Protein AF-A0A7J4PVB0-F1 (afdb_monomer_lite)

Radius of gyration: 16.2 Å; chains: 1; bounding box: 42×32×47 Å

Structure (mmCIF, N/CA/C/O backbone):
data_AF-A0A7J4PVB0-F1
#
_entry.id   AF-A0A7J4PVB0-F1
#
loop_
_atom_site.group_PDB
_atom_site.id
_atom_site.type_symbol
_atom_site.label_atom_id
_atom_site.label_alt_id
_atom_site.label_comp_id
_atom_site.label_asym_id
_atom_site.label_entity_id
_atom_site.label_seq_id
_atom_site.pdbx_PDB_ins_code
_atom_site.Cartn_x
_atom_site.Cartn_y
_atom_site.Cartn_z
_atom_site.occupancy
_atom_site.B_iso_or_equiv
_atom_site.auth_seq_id
_atom_site.auth_comp_id
_atom_site.auth_asym_id
_atom_site.auth_atom_id
_atom_site.pdbx_PDB_model_num
ATOM 1 N N . MET A 1 1 ? -15.841 11.878 -4.907 1.00 62.25 1 MET A N 1
ATOM 2 C CA . MET A 1 1 ? -14.958 11.720 -3.737 1.00 62.25 1 MET A CA 1
ATOM 3 C C . MET A 1 1 ? -14.569 10.262 -3.691 1.00 62.25 1 MET A C 1
ATOM 5 O O . MET A 1 1 ? -15.439 9.433 -3.449 1.00 62.25 1 MET A O 1
ATOM 9 N N . THR A 1 2 ? -13.326 9.951 -4.036 1.00 77.19 2 THR A N 1
ATOM 10 C CA . THR A 1 2 ? -12.845 8.567 -4.134 1.00 77.19 2 THR A CA 1
ATOM 11 C C . THR A 1 2 ? -11.768 8.375 -3.082 1.00 77.19 2 THR A C 1
ATOM 13 O O . THR A 1 2 ? -10.875 9.213 -2.962 1.00 77.19 2 THR A O 1
ATOM 16 N N . ASN A 1 3 ? -11.880 7.314 -2.290 1.00 85.62 3 ASN A N 1
ATOM 17 C CA . ASN A 1 3 ? -10.867 6.947 -1.311 1.00 85.62 3 ASN A CA 1
ATOM 18 C C . ASN A 1 3 ? -10.150 5.717 -1.852 1.00 85.62 3 ASN A C 1
ATOM 20 O O . ASN A 1 3 ? -10.807 4.707 -2.092 1.00 85.62 3 ASN A O 1
ATOM 24 N N . THR A 1 4 ? -8.841 5.821 -2.038 1.00 89.69 4 THR A N 1
ATOM 25 C CA . THR A 1 4 ? -8.012 4.727 -2.545 1.00 89.69 4 THR A CA 1
ATOM 26 C C . THR A 1 4 ? -6.921 4.434 -1.535 1.00 89.69 4 THR A C 1
ATOM 28 O O . THR A 1 4 ? -6.236 5.345 -1.058 1.00 89.69 4 THR A O 1
ATOM 31 N N . ILE A 1 5 ? -6.749 3.156 -1.227 1.00 93.25 5 ILE A N 1
ATOM 32 C CA . ILE A 1 5 ? -5.693 2.666 -0.352 1.00 93.25 5 ILE A CA 1
ATOM 33 C C . ILE A 1 5 ? -4.642 2.001 -1.222 1.00 93.25 5 ILE A C 1
ATOM 35 O O . ILE A 1 5 ? -4.949 1.137 -2.040 1.00 93.25 5 ILE A O 1
ATOM 39 N N . ILE A 1 6 ? -3.388 2.394 -1.058 1.00 95.62 6 ILE A N 1
ATOM 40 C CA . ILE A 1 6 ? -2.275 1.824 -1.818 1.00 95.62 6 ILE A CA 1
ATOM 41 C C . ILE A 1 6 ? -1.205 1.293 -0.877 1.00 95.62 6 ILE A C 1
ATOM 43 O O . ILE A 1 6 ? -0.958 1.875 0.175 1.00 95.62 6 ILE A O 1
ATOM 47 N N . ALA A 1 7 ? -0.560 0.196 -1.255 1.00 97.62 7 ALA A N 1
ATOM 48 C CA . ALA A 1 7 ? 0.589 -0.325 -0.528 1.00 97.62 7 ALA A CA 1
ATOM 49 C C . ALA A 1 7 ? 1.880 0.201 -1.154 1.00 97.62 7 ALA A C 1
ATOM 51 O O . ALA A 1 7 ? 2.020 0.159 -2.375 1.00 97.62 7 ALA A O 1
ATOM 52 N N . ILE A 1 8 ? 2.820 0.639 -0.318 1.00 97.56 8 ILE A N 1
ATOM 53 C CA . ILE A 1 8 ? 4.195 0.971 -0.705 1.00 97.56 8 ILE A CA 1
ATOM 54 C C . ILE A 1 8 ? 5.104 0.045 0.101 1.00 97.56 8 ILE A C 1
ATOM 56 O O . ILE A 1 8 ? 5.332 0.292 1.282 1.00 97.56 8 ILE A O 1
ATOM 60 N N . PRO A 1 9 ? 5.549 -1.079 -0.479 1.00 97.06 9 PRO A N 1
ATOM 61 C C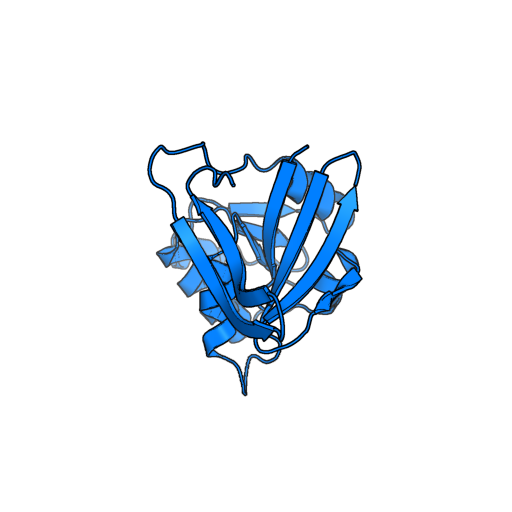A . PRO A 1 9 ? 6.156 -2.151 0.301 1.00 97.06 9 PRO A CA 1
ATOM 62 C C . PRO A 1 9 ? 7.484 -1.816 0.988 1.00 97.06 9 PRO A C 1
ATOM 64 O O . PRO A 1 9 ? 7.722 -2.333 2.075 1.00 97.06 9 PRO A O 1
ATOM 67 N N . PHE A 1 10 ? 8.354 -1.008 0.366 1.00 96.06 10 PHE A N 1
ATOM 68 C CA . PHE A 1 10 ? 9.742 -0.865 0.835 1.00 96.06 10 PHE A CA 1
ATOM 69 C C . PHE A 1 10 ? 10.469 0.441 0.454 1.00 96.06 10 PHE A C 1
ATOM 71 O O . PHE A 1 10 ? 11.673 0.527 0.669 1.00 96.06 10 PHE A O 1
ATOM 78 N N . ASP A 1 11 ? 9.795 1.457 -0.098 1.00 96.19 11 ASP A N 1
ATOM 79 C CA . ASP A 1 11 ? 10.432 2.737 -0.472 1.00 96.19 11 ASP A CA 1
ATOM 80 C C . ASP A 1 11 ? 9.804 3.899 0.317 1.00 96.19 11 ASP A C 1
ATOM 82 O O . ASP A 1 11 ? 8.703 4.356 -0.002 1.00 96.19 11 ASP A O 1
ATOM 86 N N . GLU A 1 12 ? 10.489 4.344 1.377 1.00 95.56 12 GLU A N 1
ATOM 87 C CA . GLU A 1 12 ? 10.010 5.427 2.252 1.00 95.56 12 GLU A CA 1
ATOM 88 C C . GLU A 1 12 ? 10.001 6.782 1.534 1.00 95.56 12 GLU A C 1
ATOM 90 O O . GLU A 1 12 ? 9.043 7.539 1.683 1.00 95.56 12 GLU A O 1
ATOM 95 N N . GLU A 1 13 ? 10.992 7.062 0.682 1.00 96.00 13 GLU A N 1
ATOM 96 C CA . GLU A 1 13 ? 11.031 8.302 -0.105 1.00 96.00 13 GLU A CA 1
ATOM 97 C C . GLU A 1 13 ? 9.822 8.389 -1.042 1.00 96.00 13 GLU A C 1
ATOM 99 O O . GLU A 1 13 ? 9.211 9.448 -1.204 1.00 96.00 13 GLU A O 1
ATOM 104 N N . LEU A 1 14 ? 9.438 7.261 -1.647 1.00 95.75 14 LEU A N 1
ATOM 105 C CA . LEU A 1 14 ? 8.247 7.180 -2.486 1.00 95.75 14 LEU A CA 1
ATOM 106 C C . LEU A 1 14 ? 6.966 7.412 -1.675 1.00 95.75 14 LEU A C 1
ATOM 108 O O . LEU A 1 14 ? 6.039 8.071 -2.153 1.00 95.75 14 LEU A O 1
ATOM 112 N N . ALA A 1 15 ? 6.910 6.902 -0.444 1.00 96.25 15 ALA A N 1
ATOM 113 C CA . ALA A 1 15 ? 5.785 7.119 0.459 1.00 96.25 15 ALA A CA 1
ATOM 114 C C . ALA A 1 15 ? 5.649 8.586 0.891 1.00 96.25 15 ALA A C 1
ATOM 116 O O . ALA A 1 15 ? 4.545 9.139 0.837 1.00 96.25 15 ALA A O 1
ATOM 117 N N . GLU A 1 16 ? 6.761 9.237 1.229 1.00 96.44 16 GLU A N 1
ATOM 118 C CA . GLU A 1 16 ? 6.818 10.666 1.553 1.00 96.44 16 GLU A CA 1
ATOM 119 C C . GLU A 1 16 ? 6.465 11.555 0.357 1.00 96.44 16 GLU A C 1
ATOM 121 O O . GLU A 1 16 ? 5.767 12.562 0.510 1.00 96.44 16 GLU A O 1
ATOM 126 N N . PHE A 1 17 ? 6.886 11.167 -0.850 1.00 94.81 17 PHE A N 1
ATOM 127 C CA . PHE A 1 17 ? 6.492 11.841 -2.086 1.00 94.81 17 PHE A CA 1
ATOM 128 C C . PHE A 1 17 ? 4.974 11.772 -2.315 1.00 94.81 17 PHE A C 1
ATOM 130 O O . PHE A 1 17 ? 4.333 12.759 -2.700 1.00 94.81 17 PHE A O 1
ATOM 137 N N . ILE A 1 18 ? 4.376 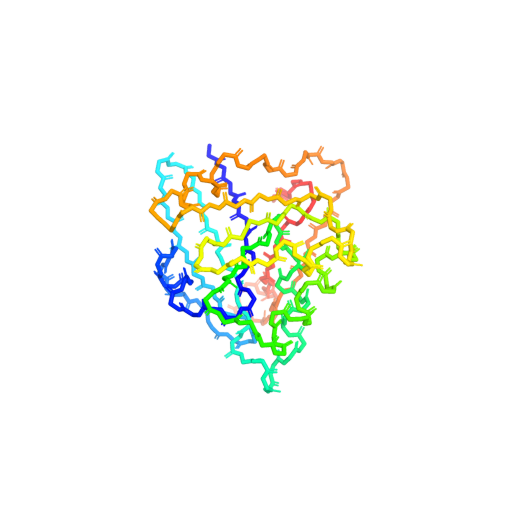10.606 -2.058 1.00 94.00 18 ILE A N 1
ATOM 138 C CA . ILE A 1 18 ? 2.946 10.376 -2.264 1.00 94.00 18 ILE A CA 1
ATOM 139 C C . ILE A 1 18 ? 2.102 11.132 -1.242 1.00 94.00 18 ILE A C 1
ATOM 141 O O . ILE A 1 18 ? 1.074 11.696 -1.622 1.00 94.00 18 ILE A O 1
ATOM 145 N N . GLY A 1 19 ? 2.487 11.172 0.033 1.00 95.06 19 GLY A N 1
ATOM 146 C CA . GLY A 1 19 ? 1.651 11.767 1.072 1.00 95.06 19 GLY A CA 1
ATOM 147 C C . GLY A 1 19 ? 2.392 12.162 2.339 1.00 95.06 19 GLY A C 1
ATOM 148 O O . GLY A 1 19 ? 3.545 11.822 2.566 1.00 95.06 19 GLY A O 1
ATOM 149 N N . LYS A 1 20 ? 1.694 12.887 3.216 1.00 96.94 20 LYS A N 1
ATOM 150 C CA . LYS A 1 20 ? 2.254 13.291 4.509 1.00 96.94 20 LYS A CA 1
ATOM 151 C C . LYS A 1 20 ? 2.205 12.125 5.488 1.00 96.94 20 LYS A C 1
ATOM 153 O O . LYS A 1 20 ? 1.127 11.555 5.689 1.00 96.94 20 LYS A O 1
ATOM 158 N N . LYS A 1 21 ? 3.341 11.833 6.129 1.00 97.06 21 LYS A N 1
ATOM 159 C CA . LYS A 1 21 ? 3.444 10.846 7.210 1.00 97.06 21 LYS A CA 1
ATOM 160 C C . LYS A 1 21 ? 2.418 11.158 8.306 1.00 97.06 21 LYS A C 1
ATOM 162 O O . LYS A 1 21 ? 2.269 12.300 8.740 1.00 97.06 21 LYS A O 1
ATOM 167 N N . GLY A 1 22 ? 1.654 10.143 8.680 1.00 93.19 22 GLY A N 1
ATOM 168 C CA . GLY A 1 22 ? 0.574 10.192 9.655 1.00 93.19 22 GLY A CA 1
ATOM 169 C C . GLY A 1 22 ? 0.854 9.249 10.817 1.00 93.19 22 GLY A C 1
ATOM 170 O O . GLY A 1 22 ? 1.929 9.275 11.405 1.00 93.19 22 GLY A O 1
ATOM 171 N N . SER A 1 23 ? -0.130 8.422 11.173 1.00 90.50 23 SER A N 1
ATOM 172 C CA . SER A 1 23 ? 0.041 7.422 12.227 1.00 90.50 23 SER A CA 1
ATOM 173 C C . SER A 1 23 ? 1.087 6.374 11.848 1.00 90.50 23 SER A C 1
ATOM 175 O O . SER A 1 23 ? 1.121 5.900 10.715 1.00 90.50 23 SER A O 1
ATOM 177 N N . GLU A 1 24 ? 1.884 5.964 12.827 1.00 92.12 24 GLU A N 1
ATOM 178 C CA . GLU A 1 24 ? 2.972 5.002 12.668 1.00 92.12 24 GLU A CA 1
ATOM 179 C C . GLU A 1 24 ? 2.905 3.985 13.808 1.00 92.12 24 GLU A C 1
ATOM 181 O O . GLU A 1 24 ? 2.871 4.371 14.972 1.00 92.12 24 GLU A O 1
ATOM 186 N N . ASN A 1 25 ? 2.810 2.695 13.470 1.00 89.62 25 ASN A N 1
ATOM 187 C CA . ASN A 1 25 ? 2.891 1.562 14.401 1.00 89.62 25 ASN A CA 1
ATOM 188 C C . ASN A 1 25 ? 3.646 0.408 13.719 1.00 89.62 25 ASN A C 1
ATOM 190 O O . ASN A 1 25 ? 4.834 0.543 13.464 1.00 89.62 25 ASN A O 1
ATOM 194 N N . SER A 1 26 ? 3.010 -0.741 13.457 1.00 92.62 26 SER A N 1
ATOM 195 C CA . SER A 1 26 ? 3.537 -1.769 12.550 1.00 92.62 26 SER A CA 1
ATOM 196 C C . SER A 1 26 ? 3.423 -1.342 11.086 1.00 92.62 26 SER A C 1
ATOM 198 O O . SER A 1 26 ? 4.268 -1.699 10.272 1.00 92.62 26 SER A O 1
ATOM 200 N N . ILE A 1 27 ? 2.386 -0.557 10.792 1.00 94.50 27 ILE A N 1
ATOM 201 C CA . ILE A 1 27 ? 2.105 0.080 9.511 1.00 94.50 27 ILE A CA 1
ATOM 202 C C . ILE A 1 27 ? 2.232 1.594 9.697 1.00 94.50 27 ILE A C 1
ATOM 204 O O . ILE A 1 27 ? 1.683 2.158 10.653 1.00 94.50 27 ILE A O 1
ATOM 208 N N . THR A 1 28 ? 2.935 2.241 8.776 1.00 95.88 28 THR A N 1
ATOM 209 C CA . THR A 1 28 ? 3.037 3.693 8.645 1.00 95.88 28 THR A CA 1
ATOM 210 C C . THR A 1 28 ? 2.086 4.166 7.555 1.00 95.88 28 THR A C 1
ATOM 212 O O . THR A 1 28 ? 2.060 3.620 6.451 1.00 95.88 28 THR A O 1
ATOM 215 N N . PHE A 1 29 ? 1.294 5.186 7.875 1.00 95.56 29 PHE A N 1
ATOM 216 C CA . PHE A 1 29 ? 0.314 5.772 6.971 1.00 95.56 29 PHE A CA 1
ATOM 217 C C . PHE A 1 29 ? 0.854 7.068 6.373 1.00 95.56 29 PHE A C 1
ATOM 219 O O . PHE A 1 29 ? 1.319 7.935 7.109 1.00 95.56 29 PHE A O 1
ATOM 226 N N . TYR A 1 30 ? 0.701 7.246 5.065 1.00 97.12 30 TYR A N 1
ATOM 227 C CA . TYR A 1 30 ? 1.014 8.479 4.349 1.00 97.12 30 TYR A CA 1
ATOM 228 C C . TYR A 1 30 ? -0.246 8.953 3.633 1.00 97.12 30 TYR A C 1
ATOM 230 O O . TYR A 1 30 ? -0.803 8.258 2.786 1.00 97.12 30 TYR A O 1
ATOM 238 N N . ASN A 1 31 ? -0.744 10.128 4.011 1.00 95.56 31 ASN A N 1
ATOM 239 C CA . ASN A 1 31 ? -2.064 10.593 3.596 1.00 95.56 31 ASN A CA 1
ATOM 240 C C . ASN A 1 31 ? -1.955 11.797 2.664 1.00 95.56 31 ASN A C 1
ATOM 242 O O . ASN A 1 31 ? -1.224 12.754 2.944 1.00 95.56 31 ASN A O 1
ATOM 246 N N . ARG A 1 32 ? -2.748 11.794 1.592 1.00 94.56 32 ARG A N 1
ATOM 247 C CA . ARG A 1 32 ? -2.884 12.932 0.680 1.00 94.56 32 ARG A CA 1
ATOM 248 C C . ARG A 1 32 ? -4.337 13.161 0.301 1.00 94.56 32 ARG A C 1
ATOM 250 O O . ARG A 1 32 ? -5.068 12.228 -0.012 1.00 94.56 32 ARG A O 1
ATOM 257 N N . LYS A 1 33 ? -4.736 14.433 0.297 1.00 91.69 33 LYS A N 1
ATOM 258 C CA . LYS A 1 33 ? -5.984 14.897 -0.315 1.00 91.69 33 LYS A CA 1
ATOM 259 C C . LYS A 1 33 ? -5.629 15.672 -1.579 1.00 91.69 33 LYS A C 1
ATOM 261 O O . LYS A 1 33 ? -4.824 16.597 -1.497 1.00 91.69 33 LYS A O 1
ATOM 266 N N . ALA A 1 34 ? -6.203 15.293 -2.713 1.00 78.69 34 ALA A N 1
ATOM 267 C CA . ALA A 1 34 ? -6.009 15.965 -3.997 1.00 78.69 34 ALA A CA 1
ATOM 268 C C . ALA A 1 34 ? -7.314 15.901 -4.796 1.00 78.69 34 ALA A C 1
ATOM 270 O O . ALA A 1 34 ? -7.878 14.822 -4.937 1.00 78.69 34 ALA A O 1
ATOM 271 N N . ASP A 1 35 ? -7.822 17.049 -5.252 1.00 73.81 35 ASP A N 1
ATOM 272 C CA . ASP A 1 35 ? -8.979 17.161 -6.159 1.00 73.81 35 ASP A CA 1
ATOM 273 C C . ASP A 1 35 ? -10.223 16.354 -5.740 1.00 73.81 35 ASP A C 1
ATOM 275 O O . ASP A 1 35 ? -10.931 15.752 -6.544 1.00 73.81 35 ASP A O 1
ATOM 279 N N . GLY A 1 36 ? -10.495 16.321 -4.431 1.00 78.50 36 GLY A N 1
ATOM 280 C CA . GLY A 1 36 ? -11.620 15.574 -3.863 1.00 78.50 36 GLY A CA 1
ATOM 281 C C . GLY A 1 36 ? -11.399 14.059 -3.765 1.00 78.50 36 GLY A C 1
ATOM 282 O O . GLY A 1 36 ? -12.316 13.347 -3.360 1.00 78.50 36 GLY A O 1
ATOM 283 N N . ASN A 1 37 ? -10.209 13.557 -4.085 1.00 85.00 37 ASN A N 1
ATOM 284 C CA . ASN A 1 37 ? -9.771 12.195 -3.804 1.00 85.00 37 ASN A CA 1
ATOM 285 C C . ASN A 1 37 ? -8.918 12.153 -2.529 1.00 85.00 37 ASN A C 1
ATOM 287 O O . ASN A 1 37 ? -8.181 13.095 -2.216 1.00 85.00 37 ASN A O 1
ATOM 291 N N . THR A 1 38 ? -9.011 11.044 -1.798 1.00 90.94 38 THR A N 1
ATOM 292 C CA . THR A 1 38 ? -8.147 10.744 -0.652 1.00 90.94 38 THR A CA 1
ATOM 293 C C . THR A 1 38 ? -7.291 9.536 -0.995 1.00 90.94 38 THR A C 1
ATOM 295 O O . THR A 1 38 ? -7.819 8.454 -1.246 1.00 90.94 38 THR A O 1
ATOM 298 N N . ILE A 1 39 ? -5.975 9.719 -0.982 1.00 93.44 39 ILE A N 1
ATOM 299 C CA . ILE A 1 39 ? -4.996 8.643 -1.110 1.00 93.44 39 ILE A CA 1
ATOM 300 C C . ILE A 1 39 ? -4.480 8.330 0.291 1.00 93.44 39 ILE A C 1
ATOM 302 O O . ILE A 1 39 ? -3.978 9.219 0.987 1.00 93.44 39 ILE A O 1
ATOM 306 N N . VAL A 1 40 ? -4.605 7.069 0.687 1.00 94.44 40 VAL A N 1
ATOM 307 C CA . VAL A 1 40 ? -4.021 6.533 1.917 1.00 94.44 40 VAL A CA 1
ATOM 308 C C . VAL A 1 40 ? -2.979 5.502 1.513 1.00 94.44 40 VAL A C 1
ATOM 310 O O . VAL A 1 40 ? -3.311 4.385 1.123 1.00 94.44 40 VAL A O 1
ATOM 313 N N . ALA A 1 41 ? -1.712 5.884 1.573 1.00 96.25 41 ALA A N 1
ATOM 314 C CA . ALA A 1 41 ? -0.616 4.958 1.367 1.00 96.25 41 ALA A CA 1
ATOM 315 C C . ALA A 1 41 ? -0.243 4.276 2.685 1.00 96.25 41 ALA A C 1
ATOM 317 O O . ALA A 1 41 ? -0.132 4.927 3.724 1.00 96.25 41 ALA A O 1
ATOM 318 N N . VAL A 1 42 ? -0.064 2.960 2.634 1.00 96.38 42 VAL A N 1
ATOM 319 C CA . VAL A 1 42 ? 0.345 2.129 3.766 1.00 96.38 42 VAL A CA 1
ATOM 320 C C . VAL A 1 42 ? 1.667 1.440 3.456 1.00 96.38 42 VAL A C 1
ATOM 322 O O . VAL A 1 42 ? 1.843 0.848 2.391 1.00 96.38 42 VAL A O 1
ATOM 325 N N . MET A 1 43 ? 2.594 1.514 4.401 1.00 96.56 43 MET A N 1
ATOM 326 C CA . MET A 1 43 ? 3.932 0.935 4.307 1.00 96.56 43 MET A CA 1
ATOM 327 C C . MET A 1 43 ? 4.253 0.196 5.612 1.00 96.56 43 MET A C 1
ATOM 329 O O . MET A 1 43 ? 3.884 0.691 6.678 1.00 96.56 43 MET A O 1
ATOM 333 N N . PRO A 1 44 ? 4.910 -0.978 5.587 1.00 96.62 44 PRO A N 1
ATOM 334 C CA . PRO A 1 44 ? 5.434 -1.576 6.813 1.00 96.62 44 PRO A CA 1
ATOM 335 C C . PRO A 1 44 ? 6.466 -0.644 7.460 1.00 96.62 44 PRO A C 1
ATOM 337 O O . PRO A 1 44 ? 7.403 -0.205 6.805 1.00 96.62 44 PRO A O 1
ATOM 340 N N . SER A 1 45 ? 6.335 -0.365 8.758 1.00 95.50 45 SER A N 1
ATOM 341 C CA . SER A 1 45 ? 7.258 0.550 9.450 1.00 95.50 45 SER A CA 1
ATOM 342 C C . SER A 1 45 ? 8.669 -0.029 9.633 1.00 95.50 45 SER A C 1
ATOM 344 O O . SER A 1 45 ? 9.589 0.703 9.969 1.00 95.50 45 SER A O 1
ATOM 346 N N . SER A 1 46 ? 8.839 -1.347 9.487 1.00 94.50 46 SER A N 1
ATOM 347 C CA . SER A 1 46 ? 10.139 -2.030 9.457 1.00 94.50 46 SER A CA 1
ATOM 348 C C . SER A 1 46 ? 9.972 -3.386 8.771 1.00 94.50 46 SER A C 1
ATOM 350 O O . SER A 1 46 ? 9.082 -4.154 9.138 1.00 94.50 46 SER A O 1
ATOM 352 N N . LEU A 1 47 ? 10.819 -3.699 7.791 1.00 91.75 47 LEU A N 1
ATOM 353 C CA . LEU A 1 47 ? 10.845 -5.030 7.170 1.00 91.75 47 LEU A CA 1
ATOM 354 C C . LEU A 1 47 ? 11.581 -6.065 8.028 1.00 91.75 47 LEU A C 1
ATOM 356 O O . LEU A 1 47 ? 11.385 -7.258 7.826 1.00 91.75 47 LEU A O 1
ATOM 360 N N . GLU A 1 48 ? 12.392 -5.624 8.991 1.00 90.88 48 GLU A N 1
ATOM 361 C CA . GLU A 1 48 ? 13.156 -6.512 9.872 1.00 90.88 48 GLU A CA 1
ATOM 362 C C . GLU A 1 48 ? 12.327 -6.905 11.101 1.00 90.88 48 GLU A C 1
ATOM 364 O O . GLU A 1 48 ? 12.027 -8.078 11.311 1.00 90.88 48 GLU A O 1
ATOM 369 N N . ASP A 1 49 ? 11.863 -5.918 11.870 1.00 93.00 49 ASP A N 1
ATOM 370 C CA . ASP A 1 49 ? 11.160 -6.154 13.141 1.00 93.00 49 ASP A CA 1
ATOM 371 C C . ASP A 1 49 ? 9.655 -6.373 12.961 1.00 93.00 49 ASP A C 1
ATOM 373 O O . ASP A 1 49 ? 8.979 -6.976 13.798 1.00 93.00 49 ASP A O 1
ATOM 377 N N . LYS A 1 50 ? 9.099 -5.820 11.879 1.00 93.25 50 LYS A N 1
ATOM 378 C CA . LYS A 1 50 ? 7.660 -5.791 11.590 1.00 93.25 50 LYS A CA 1
ATOM 379 C C . LYS A 1 50 ? 7.364 -6.417 10.230 1.00 93.25 50 LYS A C 1
ATOM 381 O O . LYS A 1 50 ? 6.420 -6.011 9.561 1.00 93.25 50 LYS A O 1
ATOM 386 N N . PHE A 1 51 ? 8.119 -7.449 9.846 1.00 91.56 51 PHE A N 1
ATOM 387 C CA . PHE A 1 51 ? 7.965 -8.162 8.569 1.00 91.56 51 PHE A CA 1
ATOM 388 C C . PHE A 1 51 ? 6.513 -8.593 8.279 1.00 91.56 51 PHE A C 1
ATOM 390 O O . PHE A 1 51 ? 6.069 -8.573 7.135 1.00 91.56 51 PHE A O 1
ATOM 397 N N . TYR A 1 52 ? 5.730 -8.916 9.316 1.00 92.81 52 TYR A N 1
ATOM 398 C CA . TYR A 1 52 ? 4.310 -9.266 9.201 1.00 92.81 52 TYR A CA 1
ATOM 399 C C . TYR A 1 52 ? 3.431 -8.127 8.659 1.00 92.81 52 TYR A C 1
ATOM 401 O O . TYR A 1 52 ? 2.344 -8.384 8.142 1.00 92.81 52 TYR A O 1
ATOM 409 N N . ALA A 1 53 ? 3.874 -6.874 8.764 1.00 95.00 53 ALA A N 1
ATOM 410 C CA . ALA A 1 53 ? 3.152 -5.715 8.262 1.00 95.00 53 ALA A CA 1
ATOM 411 C C . ALA A 1 53 ? 3.187 -5.628 6.730 1.00 95.00 53 ALA A C 1
ATOM 413 O O . ALA A 1 53 ? 2.248 -5.105 6.137 1.00 95.00 53 ALA A O 1
ATOM 414 N N . LEU A 1 54 ? 4.215 -6.184 6.077 1.00 96.19 54 LEU A N 1
ATOM 415 C CA . LEU A 1 54 ? 4.322 -6.196 4.617 1.00 96.19 54 LEU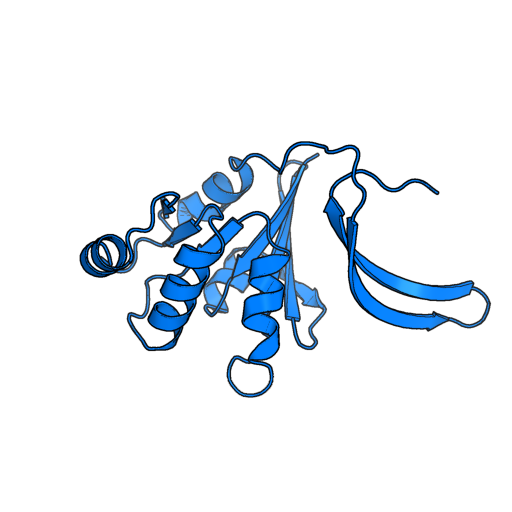 A CA 1
ATOM 416 C C . LEU A 1 54 ? 3.098 -6.864 3.957 1.00 96.19 54 LEU A C 1
ATOM 418 O O . LEU A 1 54 ? 2.383 -6.184 3.213 1.00 96.19 54 LEU A O 1
ATOM 422 N N . PRO A 1 55 ? 2.772 -8.141 4.250 1.00 94.75 55 PRO A N 1
ATOM 423 C CA . PRO A 1 55 ? 1.583 -8.761 3.680 1.00 94.75 55 PRO A CA 1
ATOM 424 C C . PRO A 1 55 ? 0.288 -8.084 4.147 1.00 94.75 55 PRO A C 1
ATOM 426 O O . PRO A 1 55 ? -0.656 -8.012 3.367 1.00 94.75 55 PRO A O 1
ATOM 429 N N . GLN A 1 56 ? 0.225 -7.537 5.369 1.00 94.06 56 GLN A N 1
ATOM 430 C CA . GLN A 1 56 ? -0.958 -6.808 5.853 1.00 94.06 56 GLN A CA 1
ATOM 431 C C . GLN A 1 56 ? -1.258 -5.577 4.989 1.00 94.06 56 GLN A C 1
ATOM 433 O O . GLN A 1 56 ? -2.380 -5.442 4.501 1.00 94.06 56 GLN A O 1
ATOM 438 N N . CYS A 1 57 ? -0.254 -4.731 4.735 1.00 95.50 57 CYS A N 1
ATOM 439 C CA . CYS A 1 57 ? -0.363 -3.570 3.851 1.00 95.50 57 CYS A CA 1
ATOM 440 C C . CYS A 1 57 ? -0.850 -3.977 2.457 1.00 95.50 57 CYS A C 1
ATOM 442 O O . CYS A 1 57 ? -1.804 -3.405 1.929 1.00 95.50 57 CYS A O 1
ATOM 444 N N . MET A 1 58 ? -0.230 -5.004 1.871 1.00 95.94 58 MET A N 1
ATOM 445 C CA . MET A 1 58 ? -0.570 -5.466 0.524 1.00 95.94 58 MET A CA 1
ATOM 446 C C . MET A 1 58 ? -1.975 -6.085 0.454 1.00 95.94 58 MET A C 1
ATOM 448 O O . MET A 1 58 ? -2.652 -5.948 -0.564 1.00 95.94 58 MET A O 1
ATOM 452 N N . LEU A 1 59 ? -2.453 -6.731 1.523 1.00 93.19 59 LEU A N 1
ATOM 453 C CA . LEU A 1 59 ? -3.788 -7.334 1.596 1.00 93.19 59 LEU A CA 1
ATOM 454 C C . LEU A 1 59 ? -4.913 -6.304 1.715 1.00 93.19 59 LEU A C 1
ATOM 456 O O . LEU A 1 59 ? -5.960 -6.513 1.099 1.00 93.19 59 LEU A O 1
ATOM 460 N N . VAL A 1 60 ? -4.710 -5.200 2.437 1.00 92.12 60 VAL A N 1
ATOM 461 C CA . VAL A 1 60 ? -5.745 -4.159 2.605 1.00 92.12 60 VAL A CA 1
ATOM 462 C C . VAL A 1 60 ? -5.769 -3.133 1.474 1.00 92.12 60 VAL A C 1
ATOM 464 O O . VAL A 1 60 ? -6.792 -2.494 1.262 1.00 92.12 60 VAL A O 1
ATOM 467 N N . ALA A 1 61 ? -4.667 -2.979 0.737 1.00 93.50 61 ALA A N 1
ATOM 468 C CA . ALA A 1 61 ? -4.573 -2.003 -0.341 1.00 93.50 61 ALA A CA 1
ATOM 469 C C . ALA A 1 61 ? -5.387 -2.392 -1.583 1.00 93.50 61 ALA A C 1
ATOM 471 O O . ALA A 1 61 ? -5.439 -3.558 -1.967 1.00 93.50 61 ALA A O 1
ATOM 472 N N . ASP A 1 62 ? -5.946 -1.414 -2.282 1.00 91.38 62 ASP A N 1
ATOM 473 C CA . ASP A 1 62 ? -6.589 -1.614 -3.582 1.00 91.38 62 ASP A CA 1
ATOM 474 C C . ASP A 1 62 ? -5.554 -1.963 -4.659 1.00 91.38 62 ASP A C 1
ATOM 476 O O . ASP A 1 62 ? -5.819 -2.752 -5.568 1.00 91.38 62 ASP A O 1
ATOM 480 N N . ARG A 1 63 ? -4.353 -1.378 -4.547 1.00 93.31 63 ARG A N 1
ATOM 481 C CA . ARG A 1 63 ? -3.245 -1.530 -5.500 1.00 93.31 63 ARG A CA 1
ATOM 482 C C . ARG A 1 63 ? -1.892 -1.464 -4.807 1.00 93.31 63 ARG A C 1
ATOM 484 O O . ARG A 1 63 ? -1.767 -0.903 -3.719 1.00 93.31 63 ARG A O 1
ATOM 491 N N . ILE A 1 64 ? -0.871 -1.995 -5.466 1.00 97.00 64 ILE A N 1
ATOM 492 C CA . ILE A 1 64 ? 0.491 -2.061 -4.932 1.00 97.00 64 ILE A CA 1
ATOM 493 C C . ILE A 1 64 ? 1.386 -1.165 -5.786 1.00 97.00 64 ILE A C 1
ATOM 495 O O . ILE A 1 64 ? 1.424 -1.313 -7.004 1.00 97.00 64 ILE A O 1
ATOM 499 N N . ILE A 1 65 ? 2.085 -0.224 -5.160 1.00 97.25 65 ILE A N 1
ATOM 500 C CA . ILE A 1 65 ? 3.048 0.660 -5.818 1.00 97.25 65 ILE A CA 1
ATOM 501 C C . ILE A 1 65 ? 4.446 0.183 -5.444 1.00 97.25 65 ILE A C 1
ATOM 503 O O . ILE A 1 65 ? 4.788 0.144 -4.264 1.00 97.25 65 ILE A O 1
ATOM 507 N N . VAL A 1 66 ? 5.241 -0.208 -6.434 1.00 97.44 66 VAL A N 1
ATOM 508 C CA . VAL A 1 66 ? 6.542 -0.846 -6.216 1.00 97.44 66 VAL A CA 1
ATOM 509 C C . VAL A 1 66 ? 7.636 -0.012 -6.865 1.00 97.44 66 VAL A C 1
ATOM 511 O O . VAL A 1 66 ? 7.613 0.242 -8.068 1.00 97.44 66 VAL A O 1
ATOM 514 N N . SER A 1 67 ? 8.607 0.402 -6.059 1.00 96.75 67 SER A N 1
ATOM 515 C CA . SER A 1 67 ? 9.805 1.078 -6.546 1.00 96.75 67 SER A CA 1
ATOM 516 C C . SER A 1 67 ? 10.728 0.084 -7.247 1.00 96.75 67 SER A C 1
ATOM 518 O O . SER A 1 67 ? 10.948 -1.019 -6.746 1.00 96.75 67 SER A O 1
ATOM 520 N N . THR A 1 68 ? 11.278 0.470 -8.395 1.00 96.62 68 THR A N 1
ATOM 521 C CA . THR A 1 68 ? 12.300 -0.297 -9.121 1.00 96.62 68 THR A CA 1
ATOM 522 C C . THR A 1 68 ? 13.705 0.269 -8.928 1.00 96.62 68 THR A C 1
ATOM 524 O O . THR A 1 68 ? 14.638 -0.230 -9.551 1.00 96.62 68 THR A O 1
ATOM 527 N N . LYS A 1 69 ? 13.900 1.262 -8.041 1.00 95.56 69 LYS A N 1
ATOM 528 C CA . LYS A 1 69 ? 15.218 1.866 -7.749 1.00 95.56 69 LYS A CA 1
ATOM 529 C C . LYS A 1 69 ? 16.284 0.831 -7.369 1.00 95.56 69 LYS A C 1
ATOM 531 O O . LYS A 1 69 ? 17.430 0.957 -7.791 1.00 95.56 69 LYS A O 1
ATOM 536 N N . SER A 1 70 ? 15.892 -0.197 -6.617 1.00 94.62 70 SER A N 1
ATOM 537 C CA . SER A 1 70 ? 16.769 -1.278 -6.160 1.00 94.62 70 SER A CA 1
ATOM 538 C C . SER A 1 70 ? 16.237 -2.633 -6.619 1.00 94.62 70 SER A C 1
ATOM 540 O O . SER A 1 70 ? 15.076 -2.961 -6.386 1.00 94.62 70 SER A O 1
ATOM 542 N N . ILE A 1 71 ? 17.099 -3.441 -7.241 1.00 95.75 71 ILE A N 1
ATOM 543 C CA . ILE A 1 71 ? 16.801 -4.832 -7.606 1.00 95.75 71 ILE A CA 1
ATOM 544 C C . ILE A 1 71 ? 17.463 -5.743 -6.570 1.00 95.75 71 ILE A C 1
ATOM 546 O O . ILE A 1 71 ? 18.581 -6.220 -6.761 1.00 95.75 71 ILE A O 1
ATOM 550 N N . ASP A 1 72 ? 16.789 -5.932 -5.438 1.00 95.56 72 ASP A N 1
ATOM 551 C CA . ASP A 1 72 ? 17.314 -6.643 -4.272 1.00 95.56 72 ASP A CA 1
ATOM 552 C C . ASP A 1 72 ? 16.354 -7.730 -3.747 1.00 95.56 72 ASP A C 1
ATOM 554 O O . ASP A 1 72 ? 15.371 -8.106 -4.396 1.00 95.56 72 ASP A O 1
ATOM 558 N N . LYS A 1 73 ? 16.657 -8.262 -2.553 1.00 95.06 73 LYS A N 1
ATOM 559 C CA . LYS A 1 73 ? 15.829 -9.277 -1.887 1.00 95.06 73 LYS A CA 1
ATOM 560 C C . LYS A 1 73 ? 14.393 -8.797 -1.635 1.00 95.06 73 LYS A C 1
ATOM 562 O O . LYS A 1 73 ? 13.470 -9.591 -1.792 1.00 95.06 73 LYS A O 1
ATOM 567 N N . ALA A 1 74 ? 14.197 -7.523 -1.286 1.00 94.88 74 ALA A N 1
ATOM 568 C CA . ALA A 1 74 ? 12.887 -6.981 -0.940 1.00 94.88 74 ALA A CA 1
ATOM 569 C C . ALA A 1 74 ? 12.011 -6.858 -2.190 1.00 94.88 74 ALA A C 1
ATOM 571 O O . ALA A 1 74 ? 10.845 -7.259 -2.163 1.00 94.88 74 ALA A O 1
ATOM 572 N N . LEU A 1 75 ? 12.587 -6.406 -3.312 1.00 96.88 75 LEU A N 1
ATOM 573 C CA . LEU A 1 75 ? 11.893 -6.440 -4.599 1.00 96.88 75 LEU A CA 1
ATOM 574 C C . LEU A 1 75 ? 11.484 -7.875 -4.956 1.00 96.88 75 LEU A C 1
ATOM 576 O O . LEU A 1 75 ? 10.331 -8.106 -5.312 1.00 96.88 75 LEU A O 1
ATOM 580 N N . GLY A 1 76 ? 12.396 -8.844 -4.825 1.00 95.56 76 GLY A N 1
ATOM 581 C CA . GLY A 1 76 ? 12.110 -10.254 -5.105 1.00 95.56 76 GLY A CA 1
ATOM 582 C C . GLY A 1 76 ? 10.935 -10.811 -4.291 1.00 95.56 76 GLY A C 1
ATOM 583 O O . GLY A 1 76 ? 10.019 -11.406 -4.861 1.00 95.56 76 GLY A O 1
ATOM 584 N N . GLU A 1 77 ? 10.919 -10.573 -2.978 1.00 94.56 77 GLU A N 1
ATOM 585 C CA . GLU A 1 77 ? 9.825 -10.989 -2.087 1.00 94.56 77 GLU A CA 1
ATOM 586 C C . GLU A 1 77 ? 8.485 -10.353 -2.481 1.00 94.56 77 GLU A C 1
ATOM 588 O O . GLU A 1 77 ? 7.463 -11.040 -2.576 1.00 94.56 77 GLU A O 1
ATOM 593 N N . VAL A 1 78 ? 8.485 -9.052 -2.774 1.00 96.56 78 VAL A N 1
ATOM 594 C CA . VAL A 1 78 ? 7.278 -8.325 -3.187 1.00 96.56 78 VAL A CA 1
ATOM 595 C C . VAL A 1 78 ? 6.763 -8.795 -4.538 1.00 96.56 78 VAL A C 1
ATOM 597 O O . VAL A 1 78 ? 5.554 -8.929 -4.701 1.00 96.56 78 VAL A O 1
ATOM 600 N N . LEU A 1 79 ? 7.642 -9.089 -5.495 1.00 96.19 79 LEU A N 1
ATOM 601 C CA . LEU A 1 79 ? 7.254 -9.629 -6.798 1.00 96.19 79 LEU A CA 1
ATOM 602 C C . LEU A 1 79 ? 6.528 -10.976 -6.657 1.00 96.19 79 LEU A C 1
ATOM 604 O O . LEU A 1 79 ? 5.487 -11.180 -7.286 1.00 96.19 79 LEU A O 1
ATOM 608 N N . VAL A 1 80 ? 7.017 -11.860 -5.782 1.00 94.31 80 VAL A N 1
ATOM 609 C CA . VAL A 1 80 ? 6.334 -13.123 -5.454 1.00 94.31 80 VAL A CA 1
ATOM 610 C C . VAL A 1 80 ? 4.989 -12.864 -4.772 1.00 94.31 80 VAL A C 1
ATOM 612 O O . VAL A 1 80 ? 3.987 -13.474 -5.131 1.00 94.31 80 VAL A O 1
ATOM 615 N N . ALA A 1 81 ? 4.917 -11.933 -3.820 1.00 94.69 81 ALA A N 1
ATOM 616 C CA . ALA A 1 81 ? 3.647 -11.586 -3.183 1.00 94.69 81 ALA A CA 1
ATOM 617 C C . ALA A 1 81 ? 2.630 -11.015 -4.194 1.00 94.69 81 ALA A C 1
ATOM 619 O O . ALA A 1 81 ? 1.453 -11.380 -4.167 1.00 94.69 81 ALA A O 1
ATOM 620 N N . CYS A 1 82 ? 3.074 -10.173 -5.129 1.00 95.56 82 CYS A N 1
ATOM 621 C CA . CYS A 1 82 ? 2.246 -9.621 -6.199 1.00 95.56 82 CYS A CA 1
ATOM 622 C C . CYS A 1 82 ? 1.662 -10.709 -7.111 1.00 95.56 82 CYS A C 1
ATOM 624 O O . CYS A 1 82 ? 0.478 -10.630 -7.449 1.00 95.56 82 CYS A O 1
ATOM 626 N N . SER A 1 83 ? 2.445 -11.734 -7.474 1.00 93.25 83 SER A N 1
ATOM 627 C CA . SER A 1 83 ? 1.962 -12.823 -8.339 1.00 93.25 83 SER A CA 1
ATOM 628 C C . SER A 1 83 ? 0.866 -13.664 -7.678 1.00 93.25 83 SER A C 1
ATOM 630 O O . SER A 1 83 ? -0.020 -14.166 -8.364 1.00 93.25 83 SER A O 1
ATOM 632 N N . VAL A 1 84 ? 0.873 -13.762 -6.345 1.00 92.50 84 VAL A N 1
ATOM 633 C CA . VAL A 1 84 ? -0.144 -14.495 -5.574 1.00 92.50 84 VAL A CA 1
ATOM 634 C C . VAL A 1 84 ? -1.391 -13.647 -5.306 1.00 92.50 84 VAL A C 1
ATOM 636 O O . VAL A 1 84 ? -2.504 -14.171 -5.297 1.00 92.50 84 VAL A O 1
ATOM 639 N N . LEU A 1 85 ? -1.237 -12.339 -5.078 1.00 92.19 85 LEU A N 1
ATOM 640 C CA . LEU A 1 85 ? -2.351 -11.459 -4.705 1.00 92.19 85 LEU A CA 1
ATOM 641 C C . LEU A 1 85 ? -3.272 -11.092 -5.875 1.00 92.19 85 LEU A C 1
ATOM 643 O O . LEU A 1 85 ? -4.426 -10.734 -5.635 1.00 92.19 85 LEU A O 1
ATOM 647 N N . GLY A 1 86 ? -2.774 -11.122 -7.116 1.00 88.38 86 GLY A N 1
ATOM 648 C CA . GLY A 1 86 ? -3.559 -10.794 -8.315 1.00 88.38 86 GLY A CA 1
ATOM 649 C C . GLY A 1 86 ? -4.084 -9.349 -8.360 1.00 88.38 86 GLY A C 1
ATOM 650 O O . GLY A 1 86 ? -5.017 -9.043 -9.105 1.00 88.38 86 GLY A O 1
ATOM 651 N N . LYS A 1 87 ? -3.516 -8.452 -7.545 1.00 91.50 87 LYS A N 1
ATOM 652 C CA . LYS A 1 87 ? -3.871 -7.027 -7.504 1.00 91.50 87 LYS A CA 1
ATOM 653 C C . LYS A 1 87 ? -3.171 -6.258 -8.618 1.00 91.50 87 LYS A C 1
ATOM 655 O O . LYS A 1 87 ? -2.156 -6.703 -9.140 1.00 91.50 87 LYS A O 1
ATOM 660 N N . SER A 1 88 ? -3.705 -5.084 -8.951 1.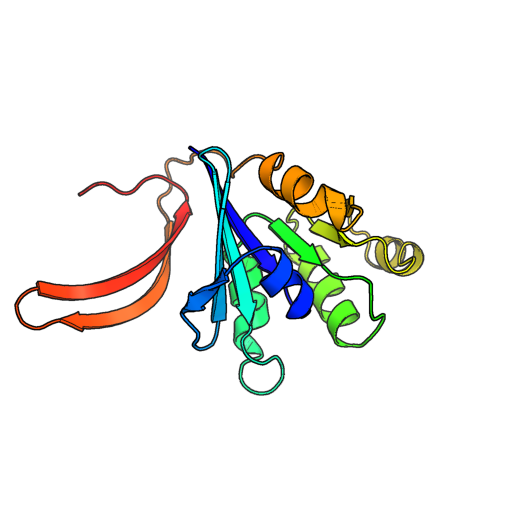00 93.25 88 SER A N 1
ATOM 661 C CA . SER A 1 88 ? -3.035 -4.171 -9.878 1.00 93.25 88 SER A CA 1
ATOM 662 C C . SER A 1 88 ? -1.757 -3.627 -9.240 1.00 93.25 88 SER A C 1
ATOM 664 O O . SER A 1 88 ? -1.789 -3.124 -8.109 1.00 93.25 88 SER A O 1
ATOM 666 N N . VAL A 1 89 ? -0.645 -3.747 -9.963 1.00 95.62 89 VAL A N 1
ATOM 667 C CA . VAL A 1 89 ? 0.679 -3.288 -9.533 1.00 95.62 89 VAL A CA 1
ATOM 668 C C . VAL A 1 89 ? 1.145 -2.143 -10.426 1.00 95.62 89 VAL A C 1
ATOM 670 O O . VAL A 1 89 ? 1.063 -2.231 -11.648 1.00 95.62 89 VAL A O 1
ATOM 673 N N . VAL A 1 90 ? 1.655 -1.070 -9.833 1.00 96.12 90 VAL A N 1
ATOM 674 C CA . VAL A 1 90 ? 2.294 0.026 -10.570 1.00 96.12 90 VAL A CA 1
ATOM 675 C C . VAL A 1 90 ? 3.761 0.071 -10.178 1.00 96.12 90 VAL A C 1
ATOM 677 O O . VAL A 1 90 ? 4.084 0.299 -9.013 1.00 96.12 90 VAL A O 1
ATOM 680 N N . PHE A 1 91 ? 4.639 -0.148 -11.147 1.00 97.00 91 PHE A N 1
ATOM 681 C CA . PHE A 1 91 ? 6.083 -0.068 -10.973 1.00 97.00 91 PHE A CA 1
ATOM 682 C C . PHE A 1 91 ? 6.594 1.320 -11.350 1.00 97.00 91 PHE A C 1
ATOM 684 O O . PHE A 1 91 ? 6.156 1.885 -12.356 1.00 97.00 91 PHE A O 1
ATOM 691 N N . THR A 1 92 ? 7.546 1.861 -10.591 1.00 96.00 92 THR A N 1
ATOM 692 C CA . THR A 1 92 ? 8.325 3.013 -11.067 1.00 96.00 92 THR A CA 1
ATOM 693 C C . THR A 1 92 ? 9.253 2.586 -12.212 1.00 96.00 92 THR A C 1
ATOM 695 O O . THR A 1 92 ? 9.542 1.398 -12.382 1.00 96.00 92 THR A O 1
ATOM 698 N N . LYS A 1 93 ? 9.714 3.535 -13.032 1.00 94.62 93 LYS A N 1
ATOM 699 C CA . LYS A 1 93 ? 10.580 3.277 -14.202 1.00 94.62 93 LYS A CA 1
ATOM 700 C C . LYS A 1 93 ? 12.070 3.552 -13.959 1.00 94.62 93 LYS A C 1
ATOM 702 O O . LYS A 1 93 ? 12.775 3.956 -14.878 1.00 94.62 93 LYS A O 1
ATOM 707 N N . ASP A 1 94 ? 12.560 3.341 -12.743 1.00 94.12 94 ASP A N 1
ATOM 708 C CA . ASP A 1 94 ? 13.968 3.594 -12.419 1.00 94.12 94 ASP A CA 1
ATOM 709 C C . ASP A 1 94 ? 14.906 2.536 -13.028 1.00 94.12 94 ASP A C 1
ATOM 711 O O . ASP A 1 94 ? 15.968 2.880 -13.540 1.00 94.12 94 ASP A O 1
ATOM 715 N N . ASN A 1 95 ? 14.506 1.257 -13.026 1.00 95.31 95 ASN A N 1
ATOM 716 C CA . ASN A 1 95 ? 15.254 0.164 -13.659 1.00 95.31 95 ASN A CA 1
ATOM 717 C C . ASN A 1 95 ? 14.342 -0.795 -14.438 1.00 95.31 95 ASN A C 1
ATOM 719 O O . ASN A 1 95 ? 13.166 -0.973 -14.113 1.00 95.31 95 ASN A O 1
ATOM 723 N N . ASP A 1 96 ? 14.912 -1.471 -15.441 1.00 94.81 96 ASP A N 1
ATOM 724 C CA . ASP A 1 96 ? 14.212 -2.510 -16.199 1.00 94.81 96 ASP A CA 1
ATOM 725 C C . ASP A 1 96 ? 14.167 -3.836 -15.423 1.00 94.81 96 ASP A C 1
ATOM 727 O O . ASP A 1 96 ? 15.193 -4.448 -15.121 1.00 94.81 96 ASP A O 1
ATOM 731 N N . ILE A 1 97 ? 12.949 -4.295 -15.133 1.00 95.75 97 ILE A N 1
ATOM 732 C CA . ILE A 1 97 ? 12.664 -5.555 -14.435 1.00 95.75 97 ILE A CA 1
ATOM 733 C C . ILE A 1 97 ? 11.882 -6.546 -15.311 1.00 95.75 97 ILE A C 1
ATOM 735 O O . ILE A 1 97 ? 11.374 -7.549 -14.809 1.00 95.75 97 ILE A O 1
ATOM 739 N N . SER A 1 98 ? 11.777 -6.301 -16.621 1.00 93.12 98 SER A N 1
ATOM 740 C CA . SER A 1 98 ? 10.930 -7.076 -17.544 1.00 93.12 98 SER A CA 1
ATOM 741 C C . SER A 1 98 ? 11.232 -8.579 -17.528 1.00 93.12 98 SER A C 1
ATOM 743 O O . SER A 1 98 ? 10.319 -9.404 -17.578 1.00 93.12 98 SER A O 1
ATOM 745 N N . ASN A 1 99 ? 12.508 -8.950 -17.382 1.00 93.00 99 ASN A N 1
ATOM 746 C CA . ASN A 1 99 ? 12.934 -10.350 -17.275 1.00 93.00 99 ASN A CA 1
ATOM 747 C C . ASN A 1 99 ? 12.447 -11.032 -15.987 1.00 93.00 99 ASN A C 1
ATOM 749 O O . ASN A 1 99 ? 12.152 -12.223 -15.993 1.00 93.00 99 ASN A O 1
ATOM 753 N N . LEU A 1 100 ? 12.349 -10.291 -14.881 1.00 94.81 100 LEU A N 1
ATOM 754 C CA . LEU A 1 100 ? 11.819 -10.824 -13.626 1.00 94.81 100 LEU A CA 1
ATOM 755 C C . LEU A 1 100 ? 10.305 -11.007 -13.728 1.00 94.81 100 LEU A C 1
ATOM 757 O O . LEU A 1 100 ? 9.789 -12.061 -13.363 1.00 94.81 100 LEU A O 1
ATOM 761 N N . LEU A 1 101 ? 9.606 -10.011 -14.284 1.00 94.06 101 LEU A N 1
ATOM 762 C CA . LEU A 1 101 ? 8.153 -10.047 -14.468 1.00 94.06 101 LEU A CA 1
ATOM 763 C C . LEU A 1 101 ? 7.711 -11.203 -15.372 1.00 94.06 101 LEU A C 1
ATOM 765 O O . LEU A 1 101 ? 6.724 -11.875 -15.067 1.00 94.06 101 LEU A O 1
ATOM 769 N N . SER A 1 102 ? 8.464 -11.481 -16.441 1.00 91.25 102 SER A N 1
ATOM 770 C CA . SER A 1 102 ? 8.191 -12.615 -17.330 1.00 91.25 102 SER A CA 1
ATOM 771 C C . SER A 1 102 ? 8.409 -13.965 -16.639 1.00 91.25 102 SER A C 1
ATOM 773 O O . SER A 1 102 ? 7.605 -14.880 -16.825 1.00 91.25 102 SER A O 1
ATOM 775 N N . ALA A 1 103 ? 9.429 -14.081 -15.782 1.00 91.94 103 ALA A N 1
ATOM 776 C CA . ALA A 1 103 ? 9.699 -15.297 -15.017 1.00 91.94 103 ALA A CA 1
ATOM 777 C C . ALA A 1 103 ? 8.587 -15.622 -14.004 1.00 91.94 103 ALA A C 1
ATOM 779 O O . ALA A 1 103 ? 8.230 -16.790 -13.842 1.00 91.94 103 ALA A O 1
ATOM 780 N N . ILE A 1 104 ? 8.006 -14.603 -13.357 1.00 91.50 104 ILE A N 1
ATOM 781 C CA . ILE A 1 104 ? 6.920 -14.782 -12.376 1.00 91.50 104 ILE A CA 1
ATOM 782 C C . ILE A 1 104 ? 5.511 -14.739 -12.984 1.00 91.50 104 ILE A C 1
ATOM 784 O O . ILE A 1 104 ? 4.540 -14.931 -12.255 1.00 91.50 104 ILE A O 1
ATOM 788 N N . LYS A 1 105 ? 5.395 -14.500 -14.300 1.00 88.81 105 LYS A N 1
ATOM 789 C CA . LYS A 1 105 ? 4.126 -14.397 -15.044 1.00 88.81 105 LYS A CA 1
ATOM 790 C C . LYS A 1 105 ? 3.135 -13.410 -14.416 1.00 88.81 105 LYS A C 1
ATOM 792 O O . LYS A 1 105 ? 1.951 -13.707 -14.283 1.00 88.81 105 LYS A O 1
ATOM 797 N N . LEU A 1 106 ? 3.615 -12.240 -14.001 1.00 91.88 106 LEU A N 1
ATOM 798 C CA . LEU A 1 106 ? 2.731 -11.197 -13.484 1.00 91.88 106 LEU A CA 1
ATOM 799 C C . LEU A 1 106 ? 1.931 -10.586 -14.644 1.00 91.88 106 LEU A C 1
ATOM 801 O O . LEU A 1 106 ? 2.524 -10.128 -15.611 1.00 91.88 106 LEU A O 1
ATOM 805 N N . GLU A 1 107 ? 0.601 -10.566 -14.556 1.00 86.19 107 GLU A N 1
ATOM 806 C CA . GLU A 1 107 ? -0.254 -10.112 -15.670 1.00 86.19 107 GLU A CA 1
ATOM 807 C C . GLU A 1 107 ? -0.812 -8.694 -15.470 1.00 86.19 107 GLU A C 1
ATOM 809 O O . GLU A 1 107 ? -0.934 -7.929 -16.424 1.00 86.19 107 GLU A O 1
ATOM 814 N N . ASN A 1 108 ? -1.144 -8.317 -14.230 1.00 90.94 108 ASN A N 1
ATOM 815 C CA . ASN A 1 108 ? -1.836 -7.063 -13.922 1.00 90.94 108 ASN A CA 1
ATOM 816 C C . ASN A 1 108 ? -0.870 -5.992 -13.401 1.00 90.94 108 ASN A C 1
ATOM 818 O O . ASN A 1 108 ? -0.894 -5.640 -12.217 1.00 90.94 108 ASN A O 1
ATOM 822 N N . TYR A 1 109 ? -0.005 -5.487 -14.282 1.00 94.75 109 TYR A N 1
ATOM 823 C CA . TYR A 1 109 ? 0.924 -4.419 -13.930 1.00 94.75 109 TYR A CA 1
ATOM 824 C C . TYR A 1 109 ? 1.041 -3.323 -14.988 1.00 94.75 109 TYR A C 1
ATOM 826 O O . TYR A 1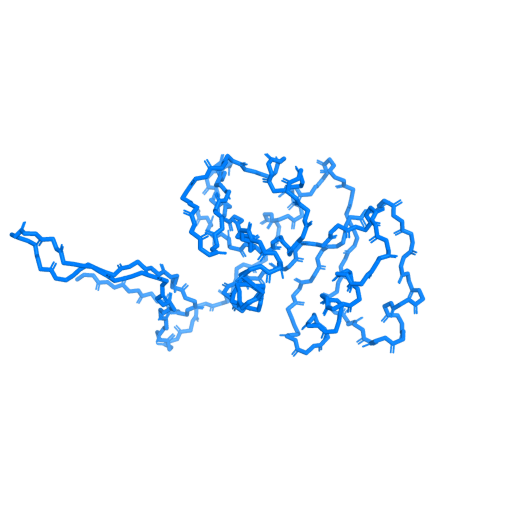 109 ? 0.774 -3.529 -16.171 1.00 94.75 109 TYR A O 1
ATOM 834 N N . SER A 1 110 ? 1.487 -2.149 -14.553 1.00 94.69 110 SER A N 1
ATOM 835 C CA . SER A 1 110 ? 1.904 -1.056 -15.426 1.00 94.69 110 SER A CA 1
ATOM 836 C C . SER A 1 110 ? 3.183 -0.406 -14.906 1.00 94.69 110 SER A C 1
ATOM 838 O O . SER A 1 110 ? 3.558 -0.569 -13.746 1.00 94.69 110 SER A O 1
ATOM 840 N N . PHE A 1 111 ? 3.859 0.333 -15.780 1.00 95.50 111 PHE A N 1
ATOM 841 C CA . PHE A 1 111 ? 5.010 1.154 -15.427 1.00 95.50 111 PHE A CA 1
ATOM 842 C C . PHE A 1 111 ? 4.628 2.630 -15.475 1.00 95.50 111 PHE A C 1
ATOM 844 O O . PHE A 1 111 ? 3.990 3.070 -16.435 1.00 95.50 111 PHE A O 1
ATOM 851 N N . CYS A 1 112 ? 5.071 3.407 -14.494 1.00 94.31 112 CYS A N 1
ATOM 852 C CA . CYS A 1 112 ? 4.819 4.839 -14.421 1.00 94.31 112 CYS A CA 1
ATOM 853 C C . CYS A 1 112 ? 6.089 5.606 -14.046 1.00 94.31 112 CYS A C 1
ATOM 855 O O . CYS A 1 112 ? 6.910 5.139 -13.259 1.00 94.31 112 CYS A O 1
ATOM 857 N N . ASP A 1 113 ? 6.236 6.788 -14.625 1.00 91.50 113 ASP A N 1
ATOM 858 C CA . ASP A 1 113 ? 7.248 7.754 -14.223 1.00 91.50 113 ASP A CA 1
ATOM 859 C C . ASP A 1 113 ? 6.811 8.431 -12.910 1.00 91.50 113 ASP A C 1
ATOM 861 O O . ASP A 1 113 ? 5.615 8.612 -12.655 1.00 91.50 113 ASP A O 1
ATOM 865 N N . THR A 1 114 ? 7.763 8.776 -12.041 1.00 85.75 114 THR A N 1
ATOM 866 C CA . THR A 1 114 ? 7.468 9.288 -10.688 1.00 85.75 114 THR A CA 1
ATOM 867 C C . THR A 1 114 ? 6.623 10.567 -10.710 1.00 85.75 114 THR A C 1
ATOM 869 O O . THR A 1 114 ? 5.758 10.753 -9.856 1.00 85.75 114 THR A O 1
ATOM 872 N N . ASP A 1 115 ? 6.809 11.422 -11.717 1.00 88.00 115 ASP A N 1
ATOM 873 C CA . ASP A 1 115 ? 6.047 12.659 -11.928 1.00 88.00 115 ASP A CA 1
ATOM 874 C C . ASP A 1 115 ? 4.559 12.414 -12.231 1.00 88.00 115 ASP A C 1
ATOM 876 O O . ASP A 1 115 ? 3.716 13.225 -1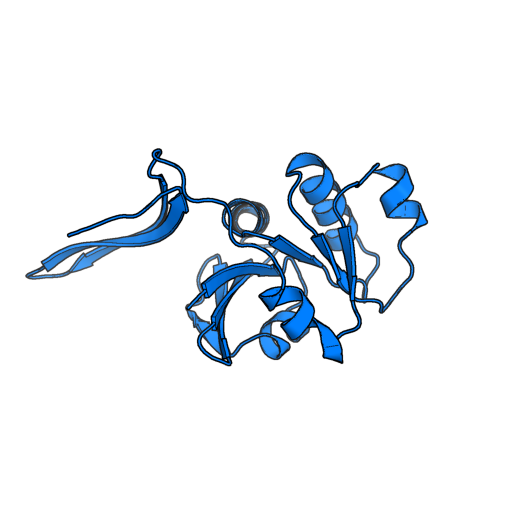1.851 1.00 88.00 115 ASP A O 1
ATOM 880 N N . ARG A 1 116 ? 4.223 11.275 -12.847 1.00 90.56 116 ARG A N 1
ATOM 881 C CA . ARG A 1 116 ? 2.848 10.871 -13.201 1.00 90.56 116 ARG A CA 1
ATOM 882 C C . ARG A 1 116 ? 2.231 9.876 -12.226 1.00 90.56 116 ARG A C 1
ATOM 884 O O . ARG A 1 116 ? 1.109 9.409 -12.422 1.00 90.56 116 ARG A O 1
ATOM 891 N N . LEU A 1 117 ? 2.950 9.518 -11.166 1.00 90.75 117 LEU A N 1
ATOM 892 C CA . LEU A 1 117 ? 2.540 8.445 -10.269 1.00 90.75 117 LEU A CA 1
ATOM 893 C C . LEU A 1 117 ? 1.217 8.743 -9.552 1.00 90.75 117 LEU A C 1
ATOM 895 O O . LEU A 1 117 ? 0.408 7.841 -9.358 1.00 90.75 117 LEU A O 1
ATOM 899 N N . LEU A 1 118 ? 0.972 10.003 -9.190 1.00 90.12 118 LEU A N 1
ATOM 900 C CA . LEU A 1 118 ? -0.272 10.421 -8.536 1.00 90.12 118 LEU A CA 1
ATOM 901 C C . LEU A 1 118 ? -1.486 10.273 -9.458 1.00 90.12 118 LEU A C 1
ATOM 903 O O . LEU A 1 118 ? -2.532 9.786 -9.021 1.00 90.12 118 LEU A O 1
ATOM 907 N N . ASP A 1 119 ? -1.330 10.620 -10.733 1.00 89.00 119 ASP A N 1
ATOM 908 C CA . ASP A 1 119 ? -2.375 10.447 -11.744 1.00 89.00 119 ASP A CA 1
ATOM 909 C C . ASP A 1 119 ? -2.653 8.955 -11.929 1.00 89.00 119 ASP A C 1
ATOM 911 O O . ASP A 1 119 ? -3.782 8.500 -11.752 1.00 89.00 119 ASP A O 1
ATOM 915 N N . ALA A 1 120 ? -1.595 8.154 -12.087 1.00 88.19 120 ALA A N 1
ATOM 916 C CA . ALA A 1 120 ? -1.712 6.703 -12.146 1.00 88.19 120 ALA A CA 1
ATOM 917 C C . ALA A 1 120 ? -2.368 6.109 -10.887 1.00 88.19 120 ALA A C 1
ATOM 919 O O . ALA A 1 120 ? -3.013 5.070 -10.993 1.00 88.19 120 ALA A O 1
ATOM 920 N N . ILE A 1 121 ? -2.224 6.715 -9.699 1.00 88.88 121 ILE A N 1
ATOM 921 C CA . ILE A 1 121 ? -2.920 6.320 -8.458 1.00 88.88 121 ILE A CA 1
ATOM 922 C C . ILE A 1 121 ? -4.411 6.614 -8.501 1.00 88.88 121 ILE A C 1
ATOM 924 O O . ILE A 1 121 ? -5.214 5.760 -8.116 1.00 88.88 121 ILE A O 1
ATOM 928 N N . THR A 1 122 ? -4.778 7.788 -8.989 1.00 84.31 122 THR A N 1
ATOM 929 C CA . THR A 1 122 ? -6.163 8.268 -8.985 1.00 84.31 122 THR A CA 1
ATOM 930 C C . THR A 1 122 ? -7.007 7.726 -10.138 1.00 84.31 122 THR A C 1
ATOM 932 O O . THR A 1 122 ? -8.208 7.542 -9.959 1.00 84.31 122 THR A O 1
ATOM 935 N N . GLU A 1 123 ? -6.400 7.389 -11.278 1.00 81.62 123 GLU A N 1
ATOM 936 C CA . GLU A 1 123 ? -7.073 6.742 -12.416 1.00 81.62 123 GLU A CA 1
ATOM 937 C C . GLU A 1 123 ? -7.496 5.290 -12.125 1.00 81.62 123 GLU A C 1
ATOM 939 O O . GLU A 1 123 ? -8.344 4.720 -12.818 1.00 81.62 123 GLU A O 1
ATOM 944 N N . GLY A 1 124 ? -6.922 4.671 -11.088 1.00 68.12 124 GLY A N 1
ATOM 945 C CA . GLY A 1 124 ? -7.297 3.331 -10.656 1.00 68.12 124 GLY A CA 1
ATOM 946 C C . GLY A 1 124 ? -8.759 3.268 -10.214 1.00 68.12 124 GLY A C 1
ATOM 947 O O . GLY A 1 124 ? -9.187 4.011 -9.334 1.00 68.12 124 GLY A O 1
ATOM 948 N N . LYS A 1 125 ? -9.534 2.337 -10.782 1.00 61.84 125 LYS A N 1
ATOM 949 C CA . LYS A 1 125 ? -10.895 2.076 -10.298 1.00 61.84 125 LYS A CA 1
ATOM 950 C C . LYS A 1 125 ? -10.837 1.515 -8.879 1.00 61.84 125 LYS A C 1
ATOM 952 O O . LYS A 1 125 ? -10.185 0.499 -8.647 1.00 61.84 125 LYS A O 1
ATOM 957 N N . ALA A 1 126 ? -11.573 2.142 -7.964 1.00 61.03 126 ALA A N 1
ATOM 958 C CA . ALA A 1 126 ? -11.868 1.540 -6.672 1.00 61.03 126 ALA A CA 1
ATOM 959 C C . ALA A 1 126 ? -12.581 0.185 -6.879 1.00 61.03 126 ALA A C 1
ATOM 961 O O . ALA A 1 126 ? -13.334 0.038 -7.855 1.00 61.03 126 ALA A O 1
ATOM 962 N N . PRO A 1 127 ? -12.376 -0.804 -5.993 1.00 60.91 127 PRO A N 1
ATOM 963 C CA . PRO A 1 127 ? -13.115 -2.056 -6.047 1.00 60.91 127 PRO A CA 1
ATOM 964 C C . PRO A 1 127 ? -14.625 -1.789 -6.076 1.00 60.91 127 PRO A C 1
ATOM 966 O O . PRO A 1 127 ? -15.132 -0.923 -5.362 1.00 60.91 127 PRO A O 1
ATOM 969 N N . GLY A 1 128 ? -15.353 -2.525 -6.919 1.00 60.44 128 GLY A N 1
ATOM 970 C CA . GLY A 1 128 ? -16.804 -2.387 -7.024 1.00 60.44 128 GLY A CA 1
ATOM 971 C C . GLY A 1 128 ? -17.499 -2.632 -5.681 1.00 60.44 128 GLY A C 1
ATOM 972 O O . GLY A 1 128 ? -17.069 -3.465 -4.881 1.00 60.44 128 GLY A O 1
ATOM 973 N N . THR A 1 129 ? -18.598 -1.921 -5.431 1.00 62.56 129 THR A N 1
ATOM 974 C CA . THR A 1 129 ? -19.406 -2.131 -4.228 1.00 62.56 129 THR A CA 1
ATOM 975 C C . THR A 1 129 ? -20.011 -3.531 -4.248 1.00 62.56 129 THR A C 1
ATOM 977 O O . THR A 1 129 ? -20.716 -3.895 -5.186 1.00 62.56 129 THR A O 1
ATOM 980 N N . THR A 1 130 ? -19.746 -4.308 -3.204 1.00 71.62 130 THR A N 1
ATOM 981 C CA . THR A 1 130 ? -20.349 -5.625 -2.969 1.00 71.62 130 THR A CA 1
ATOM 982 C C . THR A 1 130 ? -21.318 -5.551 -1.789 1.00 71.62 130 THR A C 1
ATOM 984 O O . THR A 1 130 ? -21.128 -4.747 -0.875 1.00 71.62 130 THR A O 1
ATOM 987 N N . GLU A 1 131 ? -22.343 -6.406 -1.796 1.00 76.44 131 GLU A N 1
ATOM 988 C CA . GLU A 1 131 ? -23.269 -6.581 -0.668 1.00 76.44 131 GLU A CA 1
ATOM 989 C C . GLU A 1 131 ? -22.563 -7.148 0.579 1.00 76.44 131 GLU A C 1
ATOM 991 O O . GLU A 1 131 ? -22.979 -6.900 1.713 1.00 76.44 131 GLU A O 1
ATOM 996 N N . GLN A 1 132 ? -21.456 -7.883 0.397 1.00 86.12 132 GLN A N 1
ATOM 997 C CA . GLN A 1 132 ? -20.663 -8.397 1.510 1.00 86.12 132 GLN A CA 1
ATOM 998 C C . GLN A 1 132 ? -19.906 -7.254 2.193 1.00 86.12 132 GLN A C 1
ATOM 1000 O O . GLN A 1 132 ? -19.061 -6.602 1.585 1.00 86.12 132 GLN A O 1
ATOM 1005 N N . LYS A 1 133 ? -20.145 -7.055 3.490 1.00 90.00 133 LYS A N 1
ATOM 1006 C CA . LYS A 1 133 ? -19.417 -6.066 4.293 1.00 90.00 133 LYS A CA 1
ATOM 1007 C C . LYS A 1 133 ? -18.198 -6.709 4.945 1.00 90.00 133 LYS A C 1
ATOM 1009 O O . LYS A 1 133 ? -18.320 -7.768 5.560 1.00 90.00 133 LYS A O 1
ATOM 1014 N N . ARG A 1 134 ? -17.036 -6.069 4.831 1.00 90.19 134 ARG A N 1
ATOM 1015 C CA . ARG A 1 134 ? -15.802 -6.481 5.511 1.00 90.19 134 ARG A CA 1
ATOM 1016 C C . ARG A 1 134 ? -15.038 -5.256 5.987 1.00 90.19 134 ARG A C 1
ATOM 1018 O O . ARG A 1 134 ? -14.851 -4.308 5.228 1.00 90.19 134 ARG A O 1
ATOM 1025 N N . ILE A 1 135 ? -14.597 -5.319 7.239 1.00 91.94 135 ILE A N 1
ATOM 1026 C CA . ILE A 1 135 ? -13.694 -4.346 7.843 1.00 91.94 135 ILE A CA 1
ATOM 1027 C C . ILE A 1 135 ? -12.501 -5.130 8.379 1.00 91.94 135 ILE A C 1
ATOM 1029 O O . ILE A 1 135 ? -12.687 -6.042 9.185 1.00 91.94 135 ILE A O 1
ATOM 1033 N N . ASP A 1 136 ? -11.301 -4.793 7.925 1.00 90.31 136 ASP A N 1
ATOM 1034 C CA . ASP A 1 136 ? -10.060 -5.345 8.461 1.00 90.31 136 ASP A CA 1
ATOM 1035 C C . ASP A 1 136 ? -9.539 -4.383 9.538 1.00 90.31 136 ASP A C 1
ATOM 1037 O O . ASP A 1 136 ? -9.264 -3.216 9.256 1.00 90.31 136 ASP A O 1
ATOM 1041 N N . LEU A 1 137 ? -9.494 -4.848 10.789 1.00 91.19 137 LEU A N 1
ATOM 1042 C CA . LEU A 1 137 ? -9.146 -4.026 11.952 1.00 91.19 137 LEU A CA 1
ATOM 1043 C C . LEU A 1 137 ? -7.630 -3.978 12.161 1.00 91.19 137 LEU A C 1
ATOM 1045 O O . LEU A 1 137 ? -6.979 -5.022 12.161 1.00 91.19 137 LEU A O 1
ATOM 1049 N N . ASP A 1 138 ? -7.090 -2.784 12.406 1.00 83.62 138 ASP A N 1
ATOM 1050 C CA . ASP A 1 138 ? -5.669 -2.579 12.714 1.00 83.62 138 ASP A CA 1
ATOM 1051 C C . ASP A 1 138 ? -5.409 -2.295 14.201 1.00 83.62 138 ASP A C 1
ATOM 1053 O O . ASP A 1 138 ? -4.367 -2.689 14.731 1.00 83.62 138 ASP A O 1
ATOM 1057 N N . LYS A 1 139 ? -6.350 -1.646 14.901 1.00 87.12 139 LYS A N 1
ATOM 1058 C CA . LYS A 1 139 ? -6.217 -1.295 16.326 1.00 87.12 139 LYS A CA 1
ATOM 1059 C C . LYS A 1 139 ? -7.544 -1.425 17.060 1.00 87.12 139 LYS A C 1
ATOM 1061 O O . LYS A 1 139 ? -8.607 -1.172 16.501 1.00 87.12 139 LYS A O 1
ATOM 1066 N N . ALA A 1 140 ? -7.466 -1.745 18.349 1.00 93.75 140 ALA A N 1
ATOM 1067 C CA . ALA A 1 140 ? -8.598 -1.752 19.267 1.00 93.75 140 ALA A CA 1
ATOM 1068 C C . ALA A 1 140 ? -8.158 -1.243 20.645 1.00 93.75 140 ALA A C 1
ATOM 1070 O O . ALA A 1 140 ? -7.099 -1.628 21.140 1.00 93.75 140 ALA A O 1
ATOM 1071 N N . PHE A 1 141 ? -8.951 -0.370 21.260 1.00 94.25 141 PHE A N 1
ATOM 1072 C CA . PHE A 1 141 ? -8.676 0.186 22.586 1.00 94.25 141 PHE A CA 1
ATOM 1073 C C . PHE A 1 141 ? -9.960 0.691 23.254 1.00 94.25 141 PHE A C 1
ATOM 1075 O O . PHE A 1 141 ? -10.973 0.923 22.600 1.00 94.25 141 PHE A O 1
ATOM 1082 N N . ASN A 1 142 ? -9.926 0.874 24.575 1.00 97.50 142 ASN A N 1
ATOM 1083 C CA . ASN A 1 142 ? -11.066 1.390 25.333 1.00 97.50 142 ASN A CA 1
ATOM 1084 C C . ASN A 1 142 ? -10.929 2.895 25.577 1.00 97.50 142 ASN A C 1
ATOM 1086 O O . ASN A 1 142 ? -9.873 3.368 25.998 1.00 97.50 142 ASN A O 1
ATOM 1090 N N . VAL A 1 143 ? -12.020 3.635 25.382 1.00 97.81 143 VAL A N 1
ATOM 1091 C CA . VAL A 1 143 ? -12.116 5.070 25.669 1.00 97.81 143 VAL A CA 1
ATOM 1092 C C . VAL A 1 143 ? -13.161 5.302 26.758 1.00 97.81 143 VAL A C 1
ATOM 1094 O O . VAL A 1 143 ? -14.329 4.927 26.622 1.00 97.81 143 VAL A O 1
ATOM 1097 N N . LYS A 1 144 ? -12.744 5.928 27.865 1.00 97.19 144 LYS A N 1
ATOM 1098 C CA . LYS A 1 144 ? -13.616 6.201 29.016 1.00 97.19 144 LYS A CA 1
ATOM 1099 C C . LYS A 1 144 ? -14.811 7.062 28.588 1.00 97.19 144 LYS A C 1
ATOM 1101 O O . LYS A 1 144 ? -14.624 8.143 28.044 1.00 97.19 144 LYS A O 1
ATOM 1106 N N . GLY A 1 145 ? -16.025 6.582 28.854 1.00 97.00 145 GLY A N 1
ATOM 1107 C CA . GLY A 1 145 ? -17.274 7.268 28.497 1.00 97.00 145 GLY A CA 1
ATOM 1108 C C . GLY A 1 145 ? -17.775 7.031 27.065 1.00 97.00 145 GLY A C 1
ATOM 1109 O O . GLY A 1 145 ? -18.898 7.422 26.776 1.00 97.00 145 GLY A O 1
ATOM 1110 N N . ILE A 1 146 ? -16.996 6.369 26.198 1.00 96.75 146 ILE A N 1
ATOM 1111 C CA . ILE A 1 146 ? -17.409 5.989 24.831 1.00 96.75 146 ILE A CA 1
ATOM 1112 C C . ILE A 1 146 ? -17.568 4.466 24.714 1.00 96.75 146 ILE A C 1
ATOM 1114 O O . ILE A 1 146 ? -18.538 3.991 24.134 1.00 96.75 146 ILE A O 1
ATOM 1118 N N . GLY A 1 147 ? -16.643 3.695 25.297 1.00 96.62 147 GLY A N 1
ATOM 1119 C CA . GLY A 1 147 ? -16.588 2.235 25.176 1.00 96.62 147 GLY A CA 1
ATOM 1120 C C . GLY A 1 147 ? -15.396 1.771 24.338 1.00 96.62 147 GLY A C 1
ATOM 1121 O O . GLY A 1 147 ? -14.356 2.432 24.304 1.00 96.62 147 GLY A O 1
ATOM 1122 N N . THR A 1 148 ? -15.521 0.613 23.693 1.00 96.94 148 THR A N 1
ATOM 1123 C CA . THR A 1 148 ? -14.477 0.061 22.820 1.00 96.94 148 THR A CA 1
ATOM 1124 C C . THR A 1 148 ? -14.474 0.770 21.468 1.00 96.94 148 THR A C 1
ATOM 1126 O O . THR A 1 148 ? -15.493 0.832 20.785 1.00 96.94 148 THR A O 1
ATOM 1129 N N . VAL A 1 149 ? -13.310 1.280 21.074 1.00 96.19 149 VAL A N 1
ATOM 1130 C CA . VAL A 1 149 ? -13.048 1.901 19.775 1.00 96.19 149 VAL A CA 1
ATOM 1131 C C . VAL A 1 149 ? -12.128 0.983 18.984 1.00 96.19 149 VAL A C 1
ATOM 1133 O O . VAL A 1 149 ? -11.115 0.508 19.502 1.00 96.19 149 VAL A O 1
ATOM 1136 N N . VAL A 1 150 ? -12.476 0.749 17.721 1.00 94.25 150 VAL A N 1
ATOM 1137 C CA . VAL A 1 150 ? -11.642 0.013 16.768 1.00 94.25 150 VAL A CA 1
ATOM 1138 C C . VAL A 1 150 ? -11.314 0.904 15.577 1.00 94.25 150 VAL A C 1
ATOM 1140 O O . VAL A 1 150 ? -12.149 1.695 15.139 1.00 94.25 150 VAL A O 1
ATOM 1143 N N . LEU A 1 151 ? -10.092 0.783 15.070 1.00 89.19 151 LEU A N 1
ATOM 1144 C CA . LEU A 1 151 ? -9.647 1.393 13.822 1.00 89.19 151 LEU A CA 1
ATOM 1145 C C . LEU A 1 151 ? -9.440 0.282 12.798 1.00 89.19 151 LEU A C 1
ATOM 1147 O O . LEU A 1 151 ? -9.054 -0.836 13.152 1.00 89.19 151 LEU A O 1
ATOM 1151 N N . GLY A 1 152 ? -9.758 0.580 11.546 1.00 89.31 152 GLY A N 1
ATOM 1152 C CA . GLY A 1 152 ? -9.638 -0.383 10.471 1.00 89.31 152 GLY A CA 1
ATOM 1153 C C . GLY A 1 152 ? -10.006 0.196 9.120 1.00 89.31 152 GLY A C 1
ATOM 1154 O O . GLY A 1 152 ? -10.418 1.351 8.986 1.00 89.31 152 GLY A O 1
ATOM 1155 N N . VAL A 1 153 ? -9.884 -0.660 8.116 1.00 88.88 153 VAL A N 1
ATOM 1156 C CA . VAL A 1 153 ? -10.165 -0.356 6.719 1.00 88.88 153 VAL A CA 1
ATOM 1157 C C . VAL A 1 153 ? -11.421 -1.097 6.284 1.00 88.88 153 VAL A C 1
ATOM 1159 O O . VAL A 1 153 ? -11.514 -2.315 6.427 1.00 88.88 153 VAL A O 1
ATOM 1162 N N . VAL A 1 154 ? -12.381 -0.373 5.706 1.00 89.44 154 VAL A N 1
ATOM 1163 C CA . VAL A 1 154 ? -13.529 -0.990 5.029 1.00 89.44 154 VAL A CA 1
ATOM 1164 C C . VAL A 1 154 ? -13.049 -1.525 3.682 1.00 89.44 154 VAL A C 1
ATOM 1166 O O . VAL A 1 154 ? -12.929 -0.771 2.723 1.00 89.44 154 VAL A O 1
ATOM 1169 N N . THR A 1 155 ? -12.755 -2.822 3.614 1.00 87.12 155 THR A N 1
ATOM 1170 C CA . THR A 1 155 ? -12.258 -3.471 2.390 1.00 87.12 155 THR A CA 1
ATOM 1171 C C . THR A 1 155 ? -13.380 -3.959 1.478 1.00 87.12 155 THR A C 1
ATOM 1173 O O . THR A 1 155 ? -13.144 -4.213 0.298 1.00 87.12 155 THR A O 1
ATOM 1176 N N . LYS A 1 156 ? -14.612 -4.096 1.995 1.00 86.81 156 LYS A N 1
ATOM 1177 C CA . LYS A 1 156 ? -15.797 -4.451 1.199 1.00 86.81 156 LYS A CA 1
ATOM 1178 C C . LYS A 1 156 ? -17.077 -3.809 1.739 1.00 86.81 156 LYS A C 1
ATOM 1180 O O . LYS A 1 156 ? -17.318 -3.818 2.948 1.00 86.81 156 LYS A O 1
ATOM 1185 N N . GLY A 1 157 ? -17.932 -3.351 0.825 1.00 87.06 157 GLY A N 1
ATOM 1186 C CA . GLY A 1 157 ? -19.272 -2.839 1.123 1.00 87.06 157 GLY A CA 1
ATOM 1187 C C . GLY A 1 157 ? -19.283 -1.452 1.775 1.00 87.06 157 GLY A C 1
ATOM 1188 O O . GLY A 1 157 ? -18.313 -0.705 1.709 1.00 87.06 157 GLY A O 1
ATOM 1189 N N . VAL A 1 158 ? -20.416 -1.098 2.390 1.00 88.00 158 VAL A N 1
ATOM 1190 C CA . VAL A 1 158 ? -20.623 0.190 3.074 1.00 88.00 158 VAL A CA 1
ATOM 1191 C C . VAL A 1 158 ? -21.193 -0.048 4.471 1.00 88.00 158 VAL A C 1
ATOM 1193 O O . VAL A 1 158 ? -22.152 -0.808 4.650 1.00 88.00 158 VAL A O 1
ATOM 1196 N N . VAL A 1 159 ? -20.615 0.626 5.464 1.00 88.81 159 VAL A N 1
ATOM 1197 C CA . VAL A 1 159 ? -21.039 0.583 6.870 1.00 88.81 159 VAL A CA 1
ATOM 1198 C C . VAL A 1 159 ? -21.819 1.858 7.189 1.00 88.81 159 VAL A C 1
ATOM 1200 O O . VAL A 1 159 ? -21.452 2.939 6.735 1.00 88.81 159 VAL A O 1
ATOM 1203 N N . LYS A 1 160 ? -22.917 1.727 7.937 1.00 89.44 160 LYS A N 1
ATOM 1204 C CA . LYS A 1 160 ? -23.772 2.837 8.377 1.00 89.44 160 LYS A CA 1
ATOM 1205 C C . LYS A 1 160 ? -23.933 2.760 9.895 1.00 89.44 160 LYS A C 1
ATOM 1207 O O . LYS A 1 160 ? -23.868 1.657 10.437 1.00 89.44 160 LYS A O 1
ATOM 1212 N N . VAL A 1 161 ? -24.100 3.923 10.522 1.00 87.38 161 VAL A N 1
ATOM 1213 C CA . VAL A 1 161 ? -24.420 4.074 11.951 1.00 87.38 161 VAL A CA 1
ATOM 1214 C C . VAL A 1 161 ? -25.902 3.809 12.172 1.00 87.38 161 VAL A C 1
ATOM 1216 O O . VAL A 1 161 ? -26.690 4.235 11.295 1.00 87.38 161 VAL A O 1
#

Sequence (161 aa):
MTNTIIAIPFDEELAEFIGKKGSENSITFYNRKADGNTIVAVMPSSLEDKFYALPQCMLVADRIIVSTKSIDKALGEVLVACSVLGKSVVFTKDNDISNLLSAIKLENYSFCDTDRLLDAITEGKAPGTTEQKRIDLDKAFNVKGIGTVVLGVVTKGVVKV

Foldseek 3Di:
DEEFEEEEEDDVVLLVLQACWDDDDQKIWGWDDDPNYIYIYIYGPDCPPSVVVRLVSVVLGQEYEYEPLDPDPSSVVVLLSQLVNLHAYEYEPNDDPPVVCVVSVRDRYDYDHSVCVNVVRVPDDDPDADPDWDWDWDDWDADPPPGIDTDTHGSHHDDDD

Secondary structure (DSSP, 8-state):
-EEEEEE--S-HHHHHHHSEEEEESSEEEEEEEETTEEEEEEEES-TTT-TTHHHHHHHH-SEEEE--S--SHHHHHHHHHHHHH--EEEEESSS--HHHHHHHT--SEEEE-GGGHHHHHHSSPPPPP-SS-EEEEEEEEEETTTEEEEEEEEEES----

pLDDT: mean 91.16, std 7.71, range [60.44, 97.81]